Protein AF-A0A959S317-F1 (afdb_monomer)

Mean predicted aligned error: 6.87 Å

Radius of gyration: 16.25 Å; Cα contacts (8 Å, |Δi|>4): 93; chains: 1; bounding box: 35×29×49 Å

Foldseek 3Di:
DDPCPVVCCVVPPDDVVVVVVVVVLVVVLVCFLPVCAWPDAQCQCVDPVRVFADGNLLSVVCVVPVQASPDRGTCVVCVVVVRHDPCSNVVSNVRNVVCVVCVVPVPDPDD

Solvent-accessible surface area (backbone atoms only — not comparable to full-atom values): 6632 Å² total; per-residue (Å²): 140,67,84,63,52,66,58,48,61,74,75,40,96,64,59,69,66,59,55,50,52,50,50,54,49,51,51,50,51,50,49,46,40,68,62,84,52,75,83,67,63,73,61,42,65,76,33,93,90,42,40,46,52,64,48,26,55,45,44,49,48,17,77,71,64,73,78,29,38,77,52,80,78,39,29,52,56,18,63,74,71,65,36,48,50,94,56,48,64,62,53,45,44,54,53,36,49,51,50,70,75,39,67,81,70,72,55,80,84,80,127

Structure (mmCIF, N/CA/C/O backbone):
data_AF-A0A959S317-F1
#
_entry.id   AF-A0A959S317-F1
#
loop_
_atom_site.group_PDB
_atom_site.id
_atom_site.type_symbol
_atom_site.label_atom_id
_atom_site.label_alt_id
_atom_site.label_comp_id
_atom_site.label_asym_id
_atom_site.label_entity_id
_atom_site.label_seq_id
_atom_site.pdbx_PDB_ins_code
_atom_site.Cartn_x
_atom_site.Cartn_y
_atom_site.Cartn_z
_atom_site.occupancy
_atom_site.B_iso_or_equiv
_atom_site.auth_seq_id
_atom_site.auth_comp_id
_atom_site.auth_asym_id
_atom_site.auth_atom_id
_atom_site.pdbx_PDB_model_num
ATOM 1 N N . GLN A 1 1 ? 5.809 -12.850 -8.350 1.00 53.62 1 GLN A N 1
ATOM 2 C CA . GLN A 1 1 ? 5.471 -11.917 -9.451 1.00 53.62 1 GLN A CA 1
ATOM 3 C C . GLN A 1 1 ? 6.793 -11.387 -10.008 1.00 53.62 1 GLN A C 1
ATOM 5 O O . GLN A 1 1 ? 7.602 -10.989 -9.187 1.00 53.62 1 GLN A O 1
ATOM 10 N N . GLY A 1 2 ? 7.096 -11.449 -11.316 1.00 60.94 2 GLY A N 1
ATOM 11 C CA . GLY A 1 2 ? 8.345 -10.824 -11.815 1.00 60.94 2 GLY A CA 1
ATOM 12 C C . GLY A 1 2 ? 8.993 -11.373 -13.091 1.00 60.94 2 GLY A C 1
ATOM 13 O O . GLY A 1 2 ? 9.869 -10.712 -13.634 1.00 60.94 2 GLY A O 1
ATOM 14 N N . ALA A 1 3 ? 8.567 -12.526 -13.615 1.00 65.12 3 ALA A N 1
ATOM 15 C CA . ALA A 1 3 ? 9.239 -13.150 -14.765 1.00 65.12 3 ALA A CA 1
ATOM 16 C C . ALA A 1 3 ? 9.159 -12.337 -16.076 1.00 65.12 3 ALA A C 1
ATOM 18 O O . ALA A 1 3 ? 10.004 -12.500 -16.949 1.00 65.12 3 ALA A O 1
ATOM 19 N N . TYR A 1 4 ? 8.177 -11.440 -16.218 1.00 76.12 4 TYR A N 1
ATOM 20 C CA . TYR A 1 4 ? 8.014 -10.622 -17.426 1.00 76.12 4 TYR A CA 1
ATOM 21 C C . TYR A 1 4 ? 8.970 -9.418 -17.481 1.00 76.12 4 TYR A C 1
ATOM 23 O O . TYR A 1 4 ? 9.248 -8.900 -18.560 1.00 76.12 4 TYR A O 1
ATOM 31 N N . PHE A 1 5 ? 9.480 -8.957 -16.335 1.00 77.31 5 PHE A N 1
ATOM 32 C CA . PHE A 1 5 ? 10.253 -7.717 -16.261 1.00 77.31 5 PHE A CA 1
ATOM 33 C C . PHE A 1 5 ? 11.598 -7.771 -17.010 1.00 77.31 5 PHE A C 1
ATOM 35 O O . PHE A 1 5 ? 11.870 -6.836 -17.764 1.00 77.31 5 PHE A O 1
ATOM 42 N N . PRO A 1 6 ? 12.411 -8.846 -16.910 1.00 78.12 6 PRO A N 1
ATOM 43 C CA . PRO A 1 6 ? 13.655 -8.952 -17.675 1.00 78.12 6 PRO A CA 1
ATOM 44 C C . PRO A 1 6 ? 13.418 -8.923 -19.189 1.00 78.12 6 PRO A C 1
ATOM 46 O O . PRO A 1 6 ? 14.189 -8.317 -19.922 1.00 78.12 6 PRO A O 1
ATOM 49 N N . ILE A 1 7 ? 12.319 -9.530 -19.651 1.00 82.69 7 ILE A N 1
ATOM 50 C CA . ILE A 1 7 ? 11.943 -9.554 -21.070 1.00 82.69 7 ILE A CA 1
ATOM 51 C C . ILE A 1 7 ? 11.645 -8.130 -21.556 1.00 82.69 7 ILE A C 1
ATOM 53 O O . ILE A 1 7 ? 12.172 -7.702 -22.578 1.00 82.69 7 ILE A O 1
ATOM 57 N N . VAL A 1 8 ? 10.851 -7.368 -20.799 1.00 81.88 8 VAL A N 1
ATOM 58 C CA . VAL A 1 8 ? 10.510 -5.980 -21.148 1.00 81.88 8 VAL A CA 1
ATOM 59 C C . VAL A 1 8 ? 11.738 -5.067 -21.104 1.00 81.88 8 VAL A C 1
ATOM 61 O O . VAL A 1 8 ? 11.924 -4.276 -22.022 1.00 81.88 8 VAL A O 1
ATOM 64 N N . ALA A 1 9 ? 12.596 -5.196 -20.089 1.00 79.25 9 ALA A N 1
ATOM 65 C CA . ALA A 1 9 ? 13.789 -4.361 -19.940 1.00 79.25 9 ALA A CA 1
ATOM 66 C C . ALA A 1 9 ? 14.841 -4.590 -21.043 1.00 79.25 9 ALA A C 1
ATOM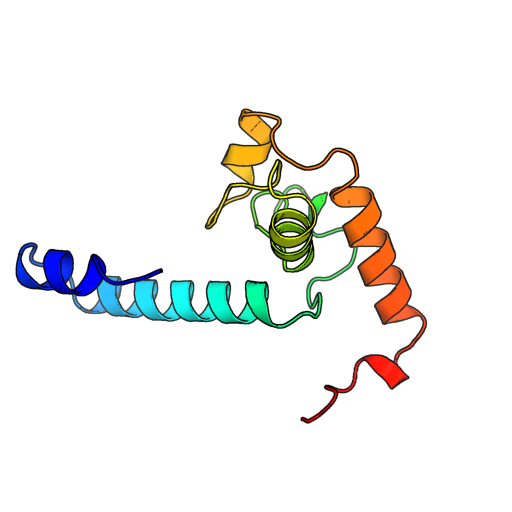 68 O O . ALA A 1 9 ? 15.593 -3.673 -21.365 1.00 79.25 9 ALA A O 1
ATOM 69 N N . LEU A 1 10 ? 14.898 -5.798 -21.618 1.00 81.25 10 LEU A N 1
ATOM 70 C CA . LEU A 1 10 ? 15.788 -6.123 -22.738 1.00 81.25 10 LEU A CA 1
ATOM 71 C C . LEU A 1 10 ? 15.231 -5.664 -24.092 1.00 81.25 10 LEU A C 1
ATOM 73 O O . LEU A 1 10 ? 16.004 -5.302 -24.975 1.00 81.25 10 LEU A O 1
ATOM 77 N N . LEU A 1 11 ? 13.907 -5.701 -24.267 1.00 86.12 11 LEU A N 1
ATOM 78 C CA . LEU A 1 11 ? 13.252 -5.379 -25.540 1.00 86.12 11 LEU A CA 1
ATOM 79 C C . LEU A 1 11 ? 12.905 -3.894 -25.686 1.00 86.12 11 LEU A C 1
ATOM 81 O O . LEU A 1 11 ? 12.849 -3.388 -26.805 1.00 86.12 11 LEU A O 1
ATOM 85 N N . ILE A 1 12 ? 12.653 -3.198 -24.577 1.00 85.62 12 ILE A N 1
ATOM 86 C CA . ILE A 1 12 ? 12.232 -1.798 -24.566 1.00 85.62 12 ILE A CA 1
ATOM 87 C C . ILE A 1 12 ? 13.322 -0.966 -23.885 1.00 85.62 12 ILE A C 1
ATOM 89 O O . ILE A 1 12 ? 13.573 -1.169 -22.694 1.00 85.62 12 ILE A O 1
ATOM 93 N N . PRO A 1 13 ? 13.947 -0.002 -24.591 1.00 84.62 13 PRO A N 1
ATOM 94 C CA . PRO A 1 13 ? 14.897 0.917 -23.982 1.00 84.62 13 PRO A CA 1
ATOM 95 C C . PRO A 1 13 ? 14.218 1.694 -22.851 1.00 84.62 13 PRO A C 1
ATOM 97 O O . PRO A 1 13 ? 13.373 2.557 -23.085 1.00 84.62 13 PRO A O 1
ATOM 100 N N . ALA A 1 14 ? 14.578 1.371 -21.612 1.00 84.62 14 ALA A N 1
ATOM 101 C CA . ALA A 1 14 ? 14.070 2.037 -20.426 1.00 84.62 14 ALA A CA 1
ATOM 102 C C . ALA A 1 14 ? 15.163 2.917 -19.818 1.00 84.62 14 ALA A C 1
ATOM 104 O O . ALA A 1 14 ? 16.327 2.526 -19.725 1.00 84.62 14 ALA A O 1
ATOM 105 N N . HIS A 1 15 ? 14.787 4.114 -19.373 1.00 90.56 15 HIS A N 1
ATOM 106 C CA . HIS A 1 15 ? 15.720 5.002 -18.692 1.00 90.56 15 HIS A CA 1
ATOM 107 C C . HIS A 1 15 ? 16.206 4.340 -17.382 1.00 90.56 15 HIS A C 1
ATOM 109 O O . HIS A 1 15 ? 15.358 3.960 -16.569 1.00 90.56 15 HIS A O 1
ATOM 115 N N . PRO A 1 16 ? 17.525 4.235 -17.110 1.00 88.56 16 PRO A N 1
ATOM 116 C CA . PRO A 1 16 ? 18.040 3.493 -15.951 1.00 88.56 16 PRO A CA 1
ATOM 117 C C . PRO A 1 16 ? 17.462 3.952 -14.607 1.00 88.56 16 PRO A C 1
ATOM 119 O O . PRO A 1 16 ? 17.142 3.135 -13.749 1.00 88.56 16 PRO A O 1
ATOM 122 N N . ILE A 1 17 ? 17.258 5.263 -14.444 1.00 93.31 17 ILE A N 1
ATOM 123 C CA . ILE A 1 17 ? 16.632 5.822 -13.235 1.00 93.31 17 ILE A CA 1
ATOM 124 C C . ILE A 1 17 ? 15.190 5.321 -13.073 1.00 93.31 17 ILE A C 1
ATOM 126 O O . ILE A 1 17 ? 14.801 4.963 -11.970 1.00 93.31 17 ILE A O 1
ATOM 130 N N . ALA A 1 18 ? 14.411 5.231 -14.156 1.00 89.94 18 ALA A N 1
ATOM 131 C CA . ALA A 1 18 ? 13.030 4.754 -14.085 1.00 89.94 18 ALA A CA 1
ATOM 132 C C . ALA A 1 18 ? 12.968 3.279 -13.658 1.00 89.94 18 ALA A C 1
ATOM 134 O O . ALA A 1 18 ? 12.157 2.913 -12.807 1.00 89.94 18 ALA A O 1
ATOM 135 N N . VAL A 1 19 ? 13.874 2.455 -14.196 1.00 88.50 19 VAL A N 1
ATOM 136 C CA . VAL A 1 19 ? 14.051 1.049 -13.803 1.00 88.50 19 VAL A CA 1
ATOM 137 C C . VAL A 1 19 ? 14.382 0.954 -12.314 1.00 88.50 19 VAL A C 1
ATOM 139 O O . VAL A 1 19 ? 13.715 0.221 -11.587 1.00 88.50 19 VAL A O 1
ATOM 142 N N . LEU A 1 20 ? 15.364 1.726 -11.841 1.00 91.06 20 LEU A N 1
ATOM 143 C CA . LEU A 1 20 ? 15.775 1.722 -10.438 1.00 91.06 20 LEU A CA 1
ATOM 144 C C . LEU A 1 20 ? 14.638 2.156 -9.504 1.00 91.06 20 LEU A C 1
ATOM 146 O O . LEU A 1 20 ? 14.359 1.472 -8.521 1.00 91.06 20 LEU A O 1
ATOM 150 N N . THR A 1 21 ? 13.953 3.258 -9.821 1.00 91.75 21 THR A N 1
ATOM 151 C CA . THR A 1 21 ? 12.810 3.745 -9.037 1.00 91.75 21 THR A CA 1
ATOM 152 C C . THR A 1 21 ? 11.707 2.694 -8.962 1.00 91.75 21 THR A C 1
ATOM 154 O O . THR A 1 21 ? 11.189 2.435 -7.877 1.00 91.75 21 THR A O 1
ATOM 157 N N . TRP A 1 22 ? 11.376 2.049 -10.083 1.00 89.50 22 TRP A N 1
ATOM 158 C CA . TRP A 1 22 ? 10.363 0.997 -10.106 1.00 89.50 22 TRP A CA 1
ATOM 159 C C . TRP A 1 22 ? 10.775 -0.225 -9.276 1.00 89.50 22 TRP A C 1
ATOM 161 O O . TRP A 1 22 ? 9.961 -0.724 -8.502 1.00 89.50 22 TRP A O 1
ATOM 171 N N . VAL A 1 23 ? 12.033 -0.674 -9.370 1.00 89.81 23 VAL A N 1
ATOM 172 C CA . VAL A 1 23 ? 12.544 -1.800 -8.569 1.00 89.81 23 VAL A CA 1
ATOM 173 C C . VAL A 1 23 ? 12.467 -1.490 -7.074 1.00 89.81 23 VAL A C 1
ATOM 175 O O . VAL A 1 23 ? 11.946 -2.305 -6.315 1.00 89.81 23 VAL A O 1
ATOM 178 N N . LEU A 1 24 ? 12.932 -0.313 -6.644 1.00 93.38 24 LEU A N 1
ATOM 179 C CA . LEU A 1 24 ? 12.884 0.095 -5.234 1.00 93.38 24 LEU A CA 1
ATOM 180 C C . LEU A 1 24 ? 11.445 0.207 -4.721 1.00 93.38 24 LEU A C 1
ATOM 182 O O . LEU A 1 24 ? 11.137 -0.230 -3.609 1.00 93.38 24 LEU A O 1
ATOM 186 N N . TYR A 1 25 ? 10.551 0.750 -5.545 1.00 91.06 25 TYR A N 1
ATOM 187 C CA . TYR A 1 25 ? 9.135 0.852 -5.219 1.00 91.06 25 TYR A CA 1
ATOM 188 C C . TYR A 1 25 ? 8.484 -0.530 -5.075 1.00 91.06 25 TYR A C 1
ATOM 190 O O . TYR A 1 25 ? 7.850 -0.809 -4.058 1.00 91.06 25 TYR A O 1
ATOM 198 N N . GLN A 1 26 ? 8.711 -1.432 -6.033 1.00 88.88 26 GLN A N 1
ATOM 199 C CA . GLN A 1 26 ? 8.188 -2.799 -5.994 1.00 88.88 26 GLN A CA 1
ATOM 200 C C . GLN A 1 26 ? 8.741 -3.616 -4.836 1.00 88.88 26 GLN A C 1
ATOM 202 O O . GLN A 1 26 ? 7.999 -4.369 -4.205 1.00 88.88 26 GLN A O 1
ATOM 207 N N . PHE A 1 27 ? 10.031 -3.465 -4.547 1.00 90.75 27 PHE A N 1
ATOM 208 C CA . PHE A 1 27 ? 10.652 -4.078 -3.384 1.00 90.75 27 PHE A CA 1
ATOM 209 C C . PHE A 1 27 ? 9.958 -3.613 -2.101 1.00 90.75 27 PHE A C 1
ATOM 211 O O . PHE A 1 27 ? 9.531 -4.443 -1.302 1.00 90.75 27 PHE A O 1
ATOM 218 N N . THR A 1 28 ? 9.750 -2.301 -1.954 1.00 90.31 28 THR A N 1
ATOM 219 C CA . THR A 1 28 ? 9.047 -1.726 -0.800 1.00 90.31 28 THR A CA 1
ATOM 220 C C . THR A 1 28 ? 7.625 -2.273 -0.678 1.00 90.31 28 THR A C 1
ATOM 222 O O . THR A 1 28 ? 7.243 -2.720 0.399 1.00 90.31 28 THR A O 1
ATOM 225 N N . LEU A 1 29 ? 6.850 -2.316 -1.769 1.00 88.88 29 LEU A N 1
ATOM 226 C CA . LEU A 1 29 ? 5.492 -2.875 -1.747 1.00 88.88 29 LEU A CA 1
ATOM 227 C C . LEU A 1 29 ? 5.470 -4.360 -1.360 1.00 88.88 29 LEU A C 1
ATOM 229 O O . LEU A 1 29 ? 4.617 -4.764 -0.574 1.00 88.88 29 LEU A O 1
ATOM 233 N N . ASN A 1 30 ? 6.407 -5.166 -1.873 1.00 88.88 30 ASN A N 1
ATOM 234 C CA . ASN A 1 30 ? 6.499 -6.585 -1.516 1.00 88.88 30 ASN A CA 1
ATOM 235 C C . ASN A 1 30 ? 6.839 -6.766 -0.036 1.00 88.88 30 ASN A C 1
ATOM 237 O O . ASN A 1 30 ? 6.199 -7.570 0.637 1.00 88.88 30 ASN A O 1
ATOM 241 N N . VAL A 1 31 ? 7.807 -6.001 0.479 1.00 89.62 31 VAL A N 1
ATOM 242 C CA . VAL A 1 31 ? 8.160 -6.037 1.901 1.00 89.62 31 VAL A CA 1
ATOM 243 C C . VAL A 1 31 ? 6.955 -5.640 2.748 1.00 89.62 31 VAL A C 1
ATOM 245 O O . VAL A 1 31 ? 6.580 -6.398 3.630 1.00 89.62 31 VAL A O 1
ATOM 248 N N . LEU A 1 32 ? 6.302 -4.510 2.461 1.00 88.62 32 LEU A N 1
ATOM 249 C CA . LEU A 1 32 ? 5.162 -4.031 3.251 1.00 88.62 32 LEU A CA 1
ATOM 250 C C . LEU A 1 32 ? 3.945 -4.963 3.188 1.00 88.62 32 LEU A C 1
ATOM 252 O O . LEU A 1 32 ? 3.276 -5.152 4.201 1.00 88.62 32 LEU A O 1
ATOM 256 N N . GLY A 1 33 ? 3.665 -5.556 2.026 1.00 85.06 33 GLY A N 1
ATOM 257 C CA . GLY A 1 33 ? 2.574 -6.515 1.865 1.00 85.06 33 GLY A CA 1
ATOM 258 C C . GLY A 1 33 ? 2.815 -7.814 2.635 1.00 85.06 33 GLY A C 1
ATOM 259 O O . GLY A 1 33 ? 1.901 -8.319 3.278 1.00 85.06 33 GLY A O 1
ATOM 260 N N . HIS A 1 34 ? 4.048 -8.329 2.626 1.00 86.00 34 HIS A N 1
ATOM 261 C CA . HIS A 1 34 ? 4.381 -9.637 3.202 1.00 86.00 34 HIS A CA 1
ATOM 262 C C . HIS A 1 34 ? 5.025 -9.585 4.591 1.00 86.00 34 HIS A C 1
ATOM 264 O O . HIS A 1 34 ? 5.299 -10.635 5.168 1.00 86.00 34 HIS A O 1
ATOM 270 N N . LEU A 1 35 ? 5.227 -8.394 5.162 1.00 86.81 35 LEU A N 1
ATOM 271 C CA . LEU A 1 35 ? 5.788 -8.233 6.506 1.00 86.81 35 LEU A CA 1
ATOM 272 C C . LEU A 1 35 ? 4.938 -8.939 7.574 1.00 86.81 35 LEU A C 1
ATOM 274 O O . LEU A 1 35 ? 5.446 -9.273 8.638 1.00 86.81 35 LEU A O 1
ATOM 278 N N . GLY A 1 36 ? 3.637 -9.124 7.324 1.00 82.19 36 GLY A N 1
ATOM 279 C CA . GLY A 1 36 ? 2.691 -9.680 8.297 1.00 82.19 36 GLY A CA 1
ATOM 280 C C . GLY A 1 36 ? 2.309 -8.703 9.418 1.00 82.19 36 GLY A C 1
ATOM 281 O O . GLY A 1 36 ? 1.429 -9.007 10.221 1.00 82.19 36 GLY A O 1
ATOM 282 N N . TYR A 1 37 ? 2.909 -7.509 9.439 1.00 83.75 37 TYR A N 1
A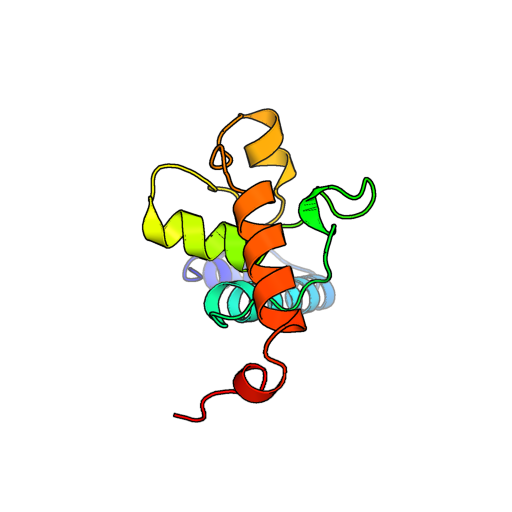TOM 283 C CA . TYR A 1 37 ? 2.641 -6.441 10.397 1.00 83.75 37 TYR A CA 1
ATOM 284 C C . TYR A 1 37 ? 2.147 -5.181 9.696 1.00 83.75 37 TYR A C 1
ATOM 286 O O . TYR A 1 37 ? 2.665 -4.785 8.654 1.00 83.75 37 TYR A O 1
ATOM 294 N N . GLU A 1 38 ? 1.172 -4.515 10.313 1.00 89.62 38 GLU A N 1
ATOM 295 C CA . GLU A 1 38 ? 0.697 -3.214 9.858 1.00 89.62 38 GLU A CA 1
ATOM 296 C C . GLU A 1 38 ? 1.509 -2.096 10.519 1.00 89.62 38 GLU A C 1
ATOM 298 O O . GLU A 1 38 ? 1.432 -1.874 11.734 1.00 89.62 38 GLU A O 1
ATOM 303 N N . ILE A 1 39 ? 2.298 -1.383 9.716 1.00 89.44 39 ILE A N 1
ATOM 304 C CA . ILE A 1 39 ? 3.169 -0.297 10.189 1.00 89.44 39 ILE A CA 1
ATOM 305 C C . ILE A 1 39 ? 2.510 1.079 10.073 1.00 89.44 39 ILE A C 1
ATOM 307 O O . ILE A 1 39 ? 2.957 2.035 10.705 1.00 89.44 39 ILE A O 1
ATOM 311 N N . LEU A 1 40 ? 1.428 1.191 9.304 1.00 91.81 40 LEU A N 1
ATOM 312 C CA . LEU A 1 40 ? 0.793 2.473 9.020 1.00 91.81 40 LEU A CA 1
ATOM 313 C C . LEU A 1 40 ? 0.008 2.995 10.239 1.00 91.81 40 LEU A C 1
ATOM 315 O O . LEU A 1 40 ? -0.388 2.217 11.118 1.00 91.81 40 LEU A O 1
ATOM 319 N N . PRO A 1 41 ? -0.149 4.322 10.387 1.00 91.44 41 PRO A N 1
ATOM 320 C CA . PRO A 1 41 ? -0.859 4.909 11.519 1.00 91.44 41 PRO A CA 1
ATOM 321 C C . PRO A 1 41 ? -2.379 4.725 11.409 1.00 91.44 41 PRO A C 1
ATOM 323 O O . PRO A 1 41 ? -2.920 4.469 10.336 1.00 91.44 41 PRO A O 1
ATOM 326 N N . LYS A 1 42 ? -3.069 4.910 12.538 1.00 92.06 42 LYS A N 1
ATOM 327 C CA . LYS A 1 42 ? -4.535 4.934 12.607 1.00 92.06 42 LYS A CA 1
ATOM 328 C C . LYS A 1 42 ? -5.103 6.010 11.661 1.00 92.06 42 LYS A C 1
ATOM 330 O O . LYS A 1 42 ? -4.505 7.080 11.537 1.00 92.06 42 LYS A O 1
ATOM 335 N N . GLY A 1 43 ? -6.225 5.743 10.991 1.00 90.38 43 GLY A N 1
ATOM 336 C CA . GLY A 1 43 ? -6.865 6.670 10.049 1.00 90.38 43 GLY A CA 1
ATOM 337 C C . GLY A 1 43 ? -6.189 6.775 8.675 1.00 90.38 43 GLY A C 1
ATOM 338 O O . GLY A 1 43 ? -6.586 7.600 7.851 1.00 90.38 43 GLY A O 1
ATOM 339 N N . PHE A 1 44 ? -5.170 5.958 8.390 1.00 93.44 44 PHE A N 1
ATOM 340 C CA . PHE A 1 44 ? -4.472 5.99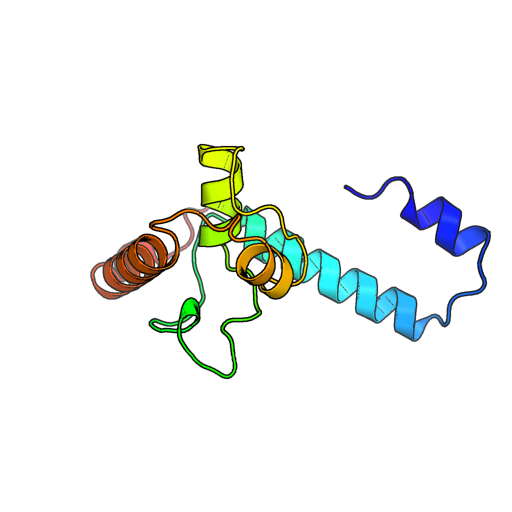8 7.102 1.00 93.44 44 PHE A CA 1
ATOM 341 C C . PHE A 1 44 ? -5.380 5.617 5.923 1.00 93.44 44 PHE A C 1
ATOM 343 O O . PHE A 1 44 ? -5.266 6.195 4.842 1.00 93.44 44 PHE A O 1
ATOM 350 N N . THR A 1 45 ? -6.311 4.684 6.126 1.00 93.12 45 THR A N 1
ATOM 351 C CA . THR A 1 45 ? -7.238 4.219 5.082 1.00 93.12 45 THR A CA 1
ATOM 352 C C . THR A 1 45 ? -8.377 5.201 4.804 1.00 93.12 45 THR A C 1
ATOM 354 O O . THR A 1 45 ? -8.905 5.203 3.694 1.00 93.12 45 THR A O 1
ATOM 357 N N . THR A 1 46 ? -8.727 6.063 5.765 1.00 89.62 46 THR A N 1
ATOM 358 C CA . THR A 1 46 ? -9.845 7.022 5.671 1.00 89.62 46 THR A CA 1
ATOM 359 C C . THR A 1 46 ? -9.397 8.455 5.362 1.00 89.62 46 THR A C 1
ATOM 361 O O . THR A 1 46 ? -10.198 9.290 4.936 1.00 89.62 46 THR A O 1
ATOM 364 N N . SER A 1 47 ? -8.111 8.767 5.538 1.00 92.88 47 SER A N 1
ATOM 365 C CA . SER A 1 47 ? -7.553 10.085 5.230 1.00 92.88 47 SER A CA 1
ATOM 366 C C . SER A 1 47 ? -7.580 10.390 3.728 1.00 92.88 47 SER A C 1
ATOM 368 O O . SER A 1 47 ? -7.101 9.616 2.900 1.00 92.88 47 SER A O 1
ATOM 370 N N . LYS A 1 48 ? -8.053 11.591 3.368 1.00 89.06 48 LYS A N 1
ATOM 371 C CA . LYS A 1 48 ? -8.139 12.074 1.975 1.00 89.06 48 LYS A CA 1
ATOM 372 C C . LYS A 1 48 ? -6.799 12.088 1.236 1.00 89.06 48 LYS A C 1
ATOM 374 O O . LYS A 1 48 ? -6.791 12.058 0.010 1.00 89.06 48 LYS A O 1
ATOM 379 N N . LEU A 1 49 ? -5.682 12.152 1.960 1.00 90.69 49 LEU A N 1
ATOM 380 C CA . LEU A 1 49 ? -4.351 12.169 1.355 1.00 90.69 49 LEU A CA 1
ATOM 381 C C . LEU A 1 49 ? -3.793 10.764 1.115 1.00 90.69 49 LEU A C 1
ATOM 383 O O . LEU A 1 49 ? -2.921 10.618 0.268 1.00 90.69 49 LEU A O 1
ATOM 387 N N . THR A 1 50 ? -4.268 9.747 1.838 1.00 92.31 50 THR A N 1
ATOM 388 C CA . THR A 1 50 ? -3.638 8.415 1.867 1.00 92.31 50 THR A CA 1
ATOM 389 C C . THR A 1 50 ? -4.579 7.261 1.525 1.00 92.31 50 THR A C 1
ATOM 391 O O . THR A 1 50 ? -4.105 6.151 1.311 1.00 92.31 50 THR A O 1
ATOM 394 N N . PHE A 1 51 ? -5.887 7.508 1.381 1.00 90.38 51 PHE A N 1
ATOM 395 C CA . PHE A 1 51 ? -6.907 6.488 1.081 1.00 90.38 51 PHE A CA 1
ATOM 396 C C . PHE A 1 51 ? -6.660 5.680 -0.207 1.00 90.38 51 PHE A C 1
ATOM 398 O O . PHE A 1 51 ? -7.265 4.626 -0.408 1.00 90.38 51 PHE A O 1
ATOM 405 N N . TRP A 1 52 ? -5.814 6.194 -1.102 1.00 92.44 52 TRP A N 1
ATOM 406 C CA . TRP A 1 52 ? -5.458 5.574 -2.375 1.00 92.44 52 TRP A CA 1
ATOM 407 C C . TRP A 1 52 ? -4.336 4.535 -2.255 1.00 92.44 52 TRP A C 1
ATOM 409 O O . TRP A 1 52 ? -4.076 3.813 -3.218 1.00 92.44 52 TRP A O 1
ATOM 419 N N . HIS A 1 53 ? -3.673 4.437 -1.104 1.00 93.44 53 HIS A N 1
ATOM 420 C CA . HIS A 1 53 ? -2.634 3.445 -0.856 1.00 93.44 53 HIS A CA 1
ATOM 421 C C . HIS A 1 53 ? -3.214 2.113 -0.380 1.00 93.44 53 HIS A C 1
ATOM 423 O O . HIS A 1 53 ? -4.156 2.071 0.409 1.00 93.44 53 HIS A O 1
ATOM 429 N N . ASN A 1 54 ? -2.579 1.022 -0.804 1.00 92.94 54 ASN A N 1
ATOM 430 C CA . ASN A 1 54 ? -2.800 -0.292 -0.213 1.00 92.94 54 ASN A CA 1
ATOM 431 C C . ASN A 1 54 ? -2.008 -0.435 1.091 1.00 92.94 54 ASN A C 1
ATOM 433 O O . ASN A 1 54 ? -0.899 0.084 1.216 1.00 92.94 54 ASN A O 1
ATOM 437 N N . THR A 1 55 ? -2.576 -1.159 2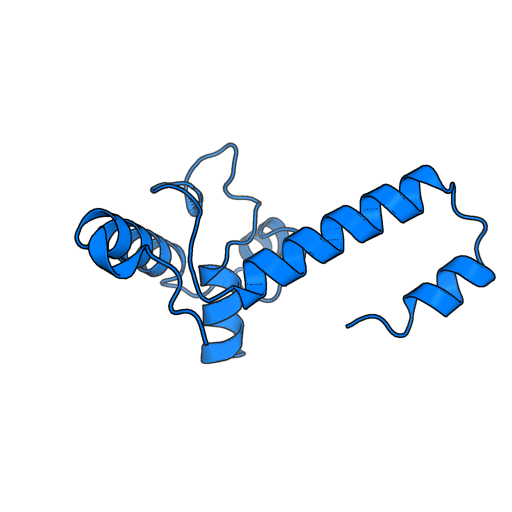.051 1.00 93.62 55 THR A N 1
ATOM 438 C CA . THR A 1 55 ? -1.958 -1.417 3.360 1.00 93.62 55 THR A CA 1
ATOM 439 C C . THR A 1 55 ? -1.580 -2.891 3.510 1.00 93.62 55 THR A C 1
ATOM 441 O O . THR A 1 55 ? -2.060 -3.740 2.752 1.00 93.62 55 THR A O 1
ATOM 444 N N . GLY A 1 56 ? -0.748 -3.232 4.499 1.00 92.75 56 GLY A N 1
ATOM 445 C CA . GLY A 1 56 ? -0.439 -4.639 4.790 1.00 92.75 56 GLY A CA 1
ATOM 446 C C . GLY A 1 56 ? -1.711 -5.428 5.120 1.00 92.75 56 GLY A C 1
ATOM 447 O O . GLY A 1 56 ? -1.908 -6.550 4.659 1.00 92.75 56 GLY A O 1
ATOM 448 N N . THR A 1 57 ? -2.650 -4.787 5.819 1.00 93.81 57 THR A N 1
ATOM 449 C CA . THR A 1 57 ? -3.981 -5.337 6.110 1.00 93.81 57 THR A CA 1
ATOM 450 C C . THR A 1 57 ? -4.781 -5.628 4.838 1.00 93.81 57 THR A C 1
ATOM 452 O O . THR A 1 57 ? -5.390 -6.692 4.742 1.00 93.81 57 THR A O 1
ATOM 455 N N . HIS A 1 58 ? -4.745 -4.735 3.839 1.00 95.25 58 HIS A N 1
ATOM 456 C CA . HIS A 1 58 ? -5.423 -4.945 2.552 1.00 95.25 58 HIS A CA 1
ATOM 457 C C . HIS A 1 58 ? -4.947 -6.240 1.886 1.00 95.25 58 HIS A C 1
ATOM 459 O O . HIS A 1 58 ? -5.757 -7.097 1.521 1.00 95.25 58 HIS A O 1
ATOM 465 N N . HIS A 1 59 ? -3.626 -6.402 1.803 1.00 94.75 59 HIS A N 1
ATOM 466 C CA . HIS A 1 59 ? -2.980 -7.561 1.202 1.00 94.75 59 HIS A CA 1
ATOM 467 C C . HIS A 1 59 ? -3.212 -8.851 2.007 1.00 94.75 59 HIS A C 1
ATOM 469 O O . HIS A 1 59 ? -3.557 -9.888 1.443 1.00 94.75 59 HIS A O 1
ATOM 475 N N . ASN A 1 60 ? -3.123 -8.787 3.336 1.00 93.88 60 ASN A N 1
ATOM 476 C CA . ASN A 1 60 ? -3.413 -9.932 4.199 1.00 93.88 60 ASN A CA 1
ATOM 477 C C . ASN A 1 60 ? -4.866 -10.407 4.054 1.00 93.88 60 ASN A C 1
ATOM 479 O O . ASN A 1 60 ? -5.129 -11.607 4.008 1.00 93.88 60 ASN A O 1
ATOM 483 N N . MET A 1 61 ? -5.821 -9.480 3.945 1.00 94.88 61 MET A N 1
ATOM 484 C CA . MET A 1 61 ? -7.225 -9.822 3.705 1.00 94.88 61 MET A CA 1
ATOM 485 C C . MET A 1 61 ? -7.442 -10.420 2.311 1.00 94.88 61 MET A C 1
ATOM 487 O O . MET A 1 61 ? -8.218 -11.367 2.192 1.00 94.88 61 MET A O 1
ATOM 491 N N . HIS A 1 62 ? -6.724 -9.943 1.288 1.00 95.19 62 HIS A N 1
ATOM 492 C CA . HIS A 1 62 ? -6.719 -10.583 -0.030 1.00 95.19 62 HIS A CA 1
ATOM 493 C C . HIS A 1 62 ? -6.282 -12.051 0.070 1.00 95.19 62 HIS A C 1
ATOM 495 O O . HIS A 1 62 ? -6.996 -12.934 -0.390 1.00 95.19 62 HIS A O 1
ATOM 501 N N . HIS A 1 63 ? -5.173 -12.334 0.757 1.00 93.88 63 HIS A N 1
ATOM 502 C CA . HIS A 1 63 ? -4.706 -13.709 0.973 1.00 93.88 63 HIS A CA 1
ATOM 503 C C . HIS A 1 63 ? -5.613 -14.549 1.877 1.00 93.88 63 HIS A C 1
ATOM 505 O O . HIS A 1 63 ? -5.554 -15.774 1.835 1.00 93.88 63 HIS A O 1
ATOM 511 N N . LYS A 1 64 ? -6.441 -13.921 2.714 1.00 94.38 64 LYS A N 1
ATOM 512 C CA . LYS A 1 64 ? -7.385 -14.634 3.577 1.00 94.38 64 LYS A CA 1
ATOM 513 C C . LYS A 1 64 ? -8.665 -15.028 2.839 1.00 94.38 64 LYS A C 1
ATOM 515 O O . LYS A 1 64 ? -9.161 -16.131 3.048 1.00 94.38 64 LYS A O 1
ATOM 520 N N . TYR A 1 65 ? -9.220 -14.125 2.028 1.00 95.12 65 TYR A N 1
ATOM 521 C CA . TYR A 1 65 ? -10.551 -14.292 1.428 1.00 95.12 65 TYR A CA 1
ATOM 522 C C . TYR A 1 65 ? -10.534 -14.530 -0.088 1.00 95.12 65 TYR A C 1
ATOM 524 O O . TYR A 1 65 ? -11.528 -15.023 -0.620 1.00 95.12 65 TYR A O 1
ATOM 532 N N . PHE A 1 66 ? -9.454 -14.161 -0.788 1.00 93.06 66 PHE A N 1
ATOM 533 C CA . PHE A 1 66 ? -9.209 -14.295 -2.240 1.00 93.06 66 PHE A CA 1
ATOM 534 C C . PHE A 1 66 ? -10.256 -13.681 -3.194 1.00 93.06 66 PHE A C 1
ATOM 536 O O . PHE A 1 66 ? -10.058 -13.656 -4.407 1.00 93.06 66 PHE A O 1
ATOM 543 N N . SER A 1 67 ? -11.356 -13.153 -2.663 1.00 94.75 67 SER A N 1
ATOM 544 C CA . SER A 1 67 ? -12.522 -12.627 -3.385 1.00 94.75 67 SER A CA 1
ATOM 545 C C . SER A 1 67 ? -12.682 -11.108 -3.234 1.00 94.75 67 SER A C 1
ATOM 547 O O . SER A 1 67 ? -13.735 -10.550 -3.524 1.00 94.75 67 SER A O 1
ATOM 549 N N . CYS A 1 68 ? -11.635 -10.433 -2.763 1.00 96.31 68 CYS A N 1
ATOM 550 C CA . CYS A 1 68 ? -11.608 -8.994 -2.533 1.00 96.31 68 CYS A CA 1
ATOM 551 C C . CYS A 1 68 ? -10.170 -8.461 -2.587 1.00 96.31 68 CYS A C 1
ATOM 553 O O . CYS A 1 68 ? -9.216 -9.249 -2.568 1.00 96.31 68 CYS A O 1
ATOM 555 N N . ASN A 1 69 ? -10.028 -7.134 -2.535 1.00 96.81 69 ASN A N 1
ATOM 556 C CA . ASN A 1 69 ? -8.758 -6.427 -2.353 1.00 96.81 69 ASN A CA 1
ATOM 557 C C . ASN A 1 69 ? -7.731 -6.771 -3.452 1.00 96.81 69 ASN A C 1
ATOM 559 O O . ASN A 1 69 ? -6.655 -7.297 -3.168 1.00 96.81 69 ASN A O 1
ATOM 563 N N . TYR A 1 70 ? -8.076 -6.544 -4.719 1.00 94.69 70 TYR A N 1
ATOM 564 C CA . TYR A 1 70 ? -7.309 -7.053 -5.863 1.00 94.69 70 TYR A CA 1
ATOM 565 C C . TYR A 1 70 ? -6.169 -6.144 -6.314 1.00 94.69 70 TYR A C 1
ATOM 567 O O . TYR A 1 70 ? -5.238 -6.594 -6.987 1.00 94.69 70 TYR A O 1
ATOM 575 N N . SER A 1 71 ? -6.243 -4.853 -6.007 1.00 94.00 71 SER A N 1
ATOM 576 C CA . SER A 1 71 ? -5.249 -3.893 -6.461 1.00 94.00 71 SER A CA 1
ATOM 577 C C . SER A 1 71 ? -3.894 -4.158 -5.810 1.00 94.00 71 SER A C 1
ATOM 579 O O . SER A 1 71 ? -3.774 -4.396 -4.608 1.00 94.00 71 SER A O 1
ATOM 581 N N . LEU A 1 72 ? -2.845 -4.072 -6.627 1.00 88.38 72 LEU A N 1
ATOM 582 C CA . LEU A 1 72 ? -1.468 -4.204 -6.160 1.00 88.38 72 LEU A CA 1
ATOM 583 C C . LEU A 1 72 ? -0.887 -2.841 -5.762 1.00 88.38 72 LEU A C 1
ATOM 585 O O . LEU A 1 72 ? -0.399 -2.670 -4.650 1.00 88.38 72 LEU A O 1
ATOM 589 N N . TYR A 1 73 ? -0.991 -1.856 -6.655 1.00 88.94 73 TYR A N 1
ATOM 590 C CA . TYR A 1 73 ? -0.320 -0.560 -6.512 1.00 88.94 73 TYR A CA 1
ATOM 591 C C . TYR A 1 73 ? -1.161 0.495 -5.789 1.00 88.94 73 TYR A C 1
ATOM 593 O O . TYR A 1 73 ? -0.676 1.169 -4.882 1.00 88.94 73 TYR A O 1
ATOM 601 N N . PHE A 1 74 ? -2.421 0.643 -6.201 1.00 92.75 74 PHE A N 1
ATOM 602 C CA . PHE A 1 74 ? -3.288 1.728 -5.758 1.00 92.75 74 PHE A CA 1
ATOM 603 C C . PHE A 1 74 ? -4.692 1.210 -5.461 1.00 92.75 74 PHE A C 1
ATOM 605 O O . PHE A 1 74 ? -5.358 0.678 -6.352 1.00 92.75 74 PHE A O 1
ATOM 612 N N . ASN A 1 75 ? -5.167 1.471 -4.245 1.00 94.56 75 ASN A N 1
ATOM 613 C CA . ASN A 1 75 ? -6.496 1.096 -3.770 1.00 94.56 75 ASN A CA 1
ATOM 614 C C . ASN A 1 75 ? -7.628 1.828 -4.510 1.00 94.56 75 ASN A C 1
ATOM 616 O O . ASN A 1 75 ? -8.786 1.425 -4.439 1.00 94.56 75 ASN A O 1
ATOM 620 N N . VAL A 1 76 ? -7.299 2.884 -5.265 1.00 94.75 76 VAL A N 1
ATOM 621 C CA . VAL A 1 76 ? -8.239 3.619 -6.132 1.00 94.75 76 VAL A CA 1
ATOM 622 C C . VAL A 1 76 ? -9.058 2.667 -6.999 1.00 94.75 76 VAL A C 1
ATOM 624 O O . VAL A 1 76 ? -10.265 2.850 -7.129 1.00 94.75 76 VAL A O 1
ATOM 627 N N . TRP A 1 77 ? -8.418 1.634 -7.550 1.00 94.31 77 TRP A N 1
ATOM 628 C CA . TRP A 1 77 ? -9.085 0.662 -8.409 1.00 94.31 77 TRP A CA 1
ATOM 629 C C . TRP A 1 77 ? -10.115 -0.170 -7.647 1.00 94.31 77 TRP A C 1
ATOM 631 O O . TRP A 1 77 ? -11.250 -0.279 -8.103 1.00 94.31 77 TRP A O 1
ATOM 641 N N . ASP A 1 78 ? -9.766 -0.689 -6.466 1.00 96.00 78 ASP A N 1
ATOM 642 C CA . ASP A 1 78 ? -10.713 -1.461 -5.657 1.00 96.00 78 ASP A CA 1
ATOM 643 C C . ASP A 1 78 ? -11.874 -0.607 -5.144 1.00 96.00 78 ASP A C 1
ATOM 645 O O . ASP A 1 78 ? -13.002 -1.083 -5.051 1.00 96.00 78 ASP A O 1
ATOM 649 N N . ARG A 1 79 ? -11.625 0.671 -4.841 1.00 94.06 79 ARG A N 1
ATOM 650 C CA . ARG A 1 79 ? -12.681 1.605 -4.428 1.00 94.06 79 ARG A CA 1
ATOM 651 C C . ARG A 1 79 ? -13.625 1.938 -5.576 1.00 94.06 79 ARG A C 1
ATOM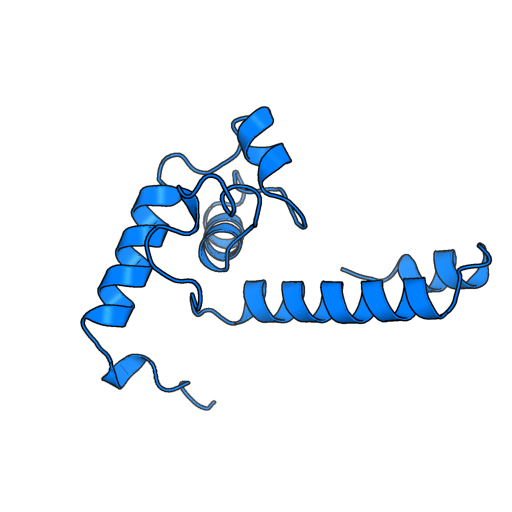 653 O O . ARG A 1 79 ? -14.834 1.930 -5.374 1.00 94.06 79 ARG A O 1
ATOM 660 N N . LEU A 1 80 ? -13.086 2.199 -6.767 1.00 95.62 80 LEU A N 1
ATOM 661 C CA . LEU A 1 80 ? -13.886 2.501 -7.955 1.00 95.62 80 LEU A CA 1
ATOM 662 C C . LEU A 1 80 ? -14.743 1.301 -8.379 1.00 95.62 80 LEU A C 1
ATOM 664 O O . LEU A 1 80 ? -15.887 1.479 -8.786 1.00 95.62 80 LEU A O 1
ATOM 668 N N . MET A 1 81 ? -14.194 0.090 -8.273 1.00 96.44 81 MET A N 1
ATOM 669 C CA . MET A 1 81 ? -14.878 -1.147 -8.662 1.00 96.44 81 MET A CA 1
ATOM 670 C C . MET A 1 81 ? -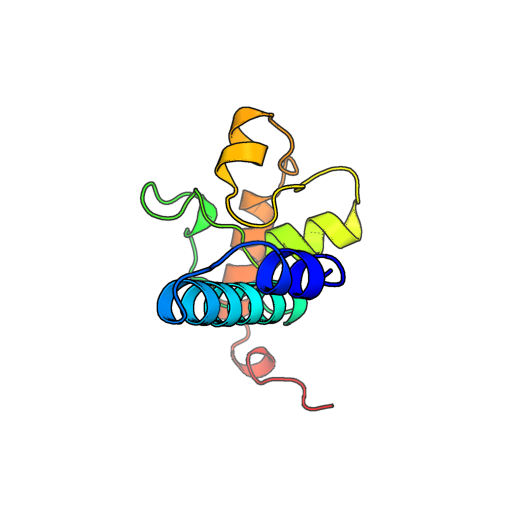15.684 -1.787 -7.524 1.00 96.44 81 MET A C 1
ATOM 672 O O . MET A 1 81 ? -16.386 -2.767 -7.757 1.00 96.44 81 MET A O 1
ATOM 676 N N . GLY A 1 82 ? -15.598 -1.257 -6.301 1.00 95.75 82 GLY A N 1
ATOM 677 C CA . GLY A 1 82 ? -16.290 -1.808 -5.135 1.00 95.75 82 GLY A CA 1
ATOM 678 C C . GLY A 1 82 ? -15.779 -3.186 -4.699 1.00 95.75 82 GLY A C 1
ATOM 679 O O . GLY A 1 82 ? -16.536 -3.961 -4.124 1.00 95.75 82 GLY A O 1
ATOM 680 N N . THR A 1 83 ? -14.515 -3.509 -4.974 1.00 97.06 83 THR A N 1
ATOM 681 C CA . THR A 1 83 ? -13.913 -4.825 -4.699 1.00 97.06 83 THR A CA 1
ATOM 682 C C . THR A 1 83 ? -13.096 -4.878 -3.410 1.00 97.06 83 THR A C 1
ATOM 684 O O . THR A 1 83 ? -12.545 -5.926 -3.070 1.00 97.06 83 THR A O 1
ATOM 687 N N . ASN A 1 84 ? -13.038 -3.780 -2.652 1.00 97.00 84 ASN A N 1
ATOM 688 C CA . ASN A 1 84 ? -12.530 -3.821 -1.284 1.00 97.00 84 ASN A CA 1
ATOM 689 C C . ASN A 1 84 ? -13.429 -4.697 -0.402 1.00 97.00 84 ASN A C 1
ATOM 691 O O . ASN A 1 84 ? -14.655 -4.685 -0.518 1.00 97.00 84 ASN A O 1
ATOM 695 N N . HIS A 1 85 ? -12.825 -5.414 0.539 1.00 96.94 85 HIS A N 1
ATOM 696 C CA . HIS A 1 85 ? -13.576 -6.141 1.548 1.00 96.94 85 HIS A CA 1
ATOM 697 C C . HIS A 1 85 ? -14.433 -5.165 2.365 1.00 96.94 85 HIS A C 1
ATOM 699 O O . HIS A 1 85 ? -13.941 -4.137 2.828 1.00 96.94 85 HIS A O 1
ATOM 705 N N . VAL A 1 86 ? -15.691 -5.525 2.625 1.00 95.44 86 VAL A N 1
ATOM 706 C CA . VAL A 1 86 ? -16.668 -4.663 3.322 1.00 95.44 86 VAL A CA 1
ATOM 707 C C . VAL A 1 86 ? -16.194 -4.173 4.696 1.00 95.44 86 VAL A C 1
ATOM 709 O O . VAL A 1 86 ? -16.513 -3.066 5.106 1.00 95.44 86 VAL A O 1
ATOM 712 N N . LYS A 1 87 ? -15.385 -4.983 5.387 1.00 96.06 87 LYS A N 1
ATOM 713 C CA . LYS A 1 87 ? -14.775 -4.664 6.693 1.00 96.06 87 LYS A CA 1
ATOM 714 C C . LYS A 1 87 ? -13.325 -4.180 6.629 1.00 96.06 87 LYS A C 1
ATOM 716 O O . LYS A 1 87 ? -12.626 -4.242 7.634 1.00 96.06 87 LYS A O 1
ATOM 721 N N . TYR A 1 88 ? -12.822 -3.795 5.460 1.00 95.62 88 TYR A N 1
ATOM 722 C CA . TYR A 1 88 ? -11.405 -3.463 5.300 1.00 95.62 88 TYR A CA 1
ATOM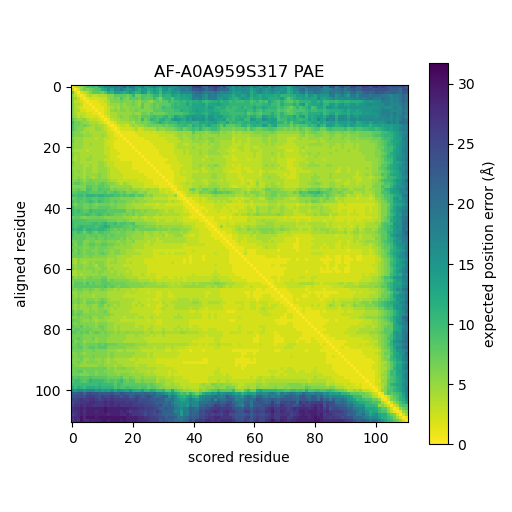 723 C C . TYR A 1 88 ? -10.952 -2.344 6.251 1.00 95.62 88 TYR A C 1
ATOM 725 O O . TYR A 1 88 ? -9.973 -2.514 6.975 1.00 95.62 88 TYR A O 1
ATOM 733 N N . GLU A 1 89 ? -11.688 -1.233 6.288 1.00 95.12 89 GLU A N 1
ATOM 734 C CA . GLU A 1 89 ? -11.331 -0.070 7.106 1.00 95.12 89 GLU A CA 1
ATOM 735 C C . GLU A 1 89 ? -11.466 -0.376 8.604 1.00 95.12 89 GLU A C 1
ATOM 737 O O . GLU A 1 89 ? -10.529 -0.126 9.351 1.00 95.12 89 GLU A O 1
ATOM 742 N N . GLU A 1 90 ? -12.559 -1.022 9.025 1.00 95.69 90 GLU A N 1
ATOM 743 C CA . GLU A 1 90 ? -12.758 -1.503 10.405 1.00 95.69 90 GLU A CA 1
ATOM 744 C C . GLU A 1 90 ? -11.601 -2.411 10.854 1.00 95.69 90 GLU A C 1
ATOM 746 O O . GLU A 1 90 ? -10.970 -2.164 11.879 1.0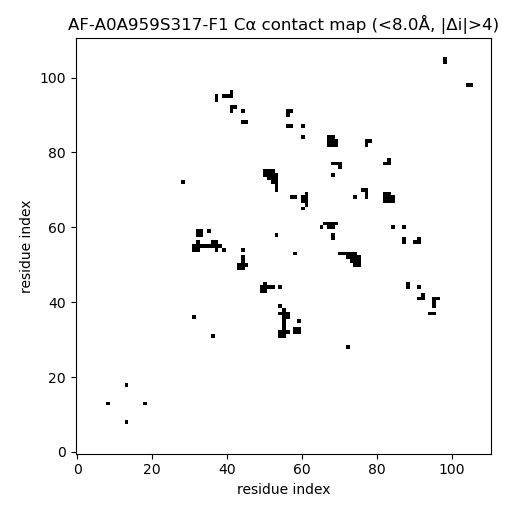0 95.69 90 GLU A O 1
ATOM 751 N N . THR A 1 91 ? -11.251 -3.410 10.036 1.00 95.06 91 THR A N 1
ATOM 752 C CA . THR A 1 91 ? -10.165 -4.356 10.344 1.00 95.06 91 THR A CA 1
ATOM 753 C C . THR A 1 91 ? -8.820 -3.638 10.460 1.00 95.06 91 THR A C 1
ATOM 755 O O . THR A 1 91 ? -8.012 -3.973 11.325 1.00 95.06 91 THR A O 1
ATOM 758 N N . PHE A 1 92 ? -8.553 -2.656 9.595 1.00 95.56 92 PHE A N 1
ATOM 759 C CA . PHE A 1 92 ? -7.329 -1.860 9.665 1.00 95.56 92 PHE A CA 1
ATOM 760 C C . PHE A 1 92 ? -7.245 -1.080 10.983 1.00 95.56 92 PHE A C 1
ATOM 762 O O . PHE A 1 92 ? -6.219 -1.130 11.665 1.00 95.56 92 PHE A O 1
ATOM 769 N N . GLU A 1 93 ? -8.332 -0.417 11.377 1.00 95.00 93 GLU A N 1
ATOM 770 C CA . GLU A 1 93 ? -8.397 0.345 12.625 1.00 95.00 93 GLU A CA 1
ATOM 771 C C . GLU A 1 93 ? -8.208 -0.562 13.853 1.00 95.00 93 GLU A C 1
ATOM 773 O O . GLU A 1 93 ? -7.390 -0.246 14.718 1.00 95.00 93 GLU A O 1
ATOM 778 N N . GLU A 1 94 ? -8.851 -1.735 13.886 1.00 93.81 94 GLU A N 1
ATOM 779 C CA . GLU A 1 94 ? -8.664 -2.738 14.947 1.00 93.81 94 GLU A CA 1
ATOM 780 C C . GLU A 1 94 ? -7.206 -3.215 15.056 1.00 93.81 94 GLU A C 1
ATOM 782 O O . GLU A 1 94 ? -6.668 -3.391 16.155 1.00 93.81 94 GLU A O 1
ATOM 787 N N . VAL A 1 95 ? -6.533 -3.437 13.920 1.00 92.94 95 VAL A N 1
ATOM 788 C CA . VAL A 1 95 ? -5.117 -3.835 13.894 1.00 92.94 95 VAL A CA 1
ATOM 789 C C . VAL A 1 95 ? -4.236 -2.713 14.450 1.00 92.94 95 VAL A C 1
ATOM 791 O O . VAL A 1 95 ? -3.342 -2.984 15.261 1.00 92.94 95 VAL A O 1
ATOM 794 N N . CYS A 1 96 ? -4.493 -1.462 14.059 1.00 92.88 96 CYS A N 1
ATOM 795 C CA . CYS A 1 96 ? -3.780 -0.297 14.579 1.00 92.88 96 CYS A CA 1
ATOM 796 C C . CYS A 1 96 ? -3.999 -0.107 16.089 1.00 92.88 96 CYS A C 1
ATOM 798 O O . CYS A 1 96 ? -3.038 0.176 16.809 1.00 92.88 96 CYS A O 1
ATOM 800 N N . GLU A 1 97 ? -5.226 -0.290 16.580 1.00 92.19 97 GLU A N 1
ATOM 801 C CA . GLU A 1 97 ? -5.560 -0.213 18.007 1.00 92.19 97 GLU A CA 1
ATOM 802 C C . GLU A 1 97 ? -4.880 -1.319 18.808 1.00 92.19 97 GLU A C 1
ATOM 804 O O . GLU A 1 97 ? -4.240 -1.044 19.827 1.00 92.19 97 GLU A O 1
ATOM 809 N N . ARG A 1 98 ? -4.915 -2.560 18.307 1.00 89.81 98 ARG A N 1
ATOM 810 C CA . ARG A 1 98 ? -4.217 -3.684 18.937 1.00 89.81 98 ARG A CA 1
ATOM 811 C C . ARG A 1 98 ? -2.720 -3.404 19.063 1.00 89.81 98 ARG A C 1
ATOM 813 O O . ARG A 1 98 ? -2.160 -3.614 20.139 1.00 89.81 98 ARG A O 1
ATOM 820 N N . ARG A 1 99 ? -2.087 -2.871 18.010 1.00 87.50 99 ARG A N 1
ATOM 821 C CA . ARG A 1 99 ? -0.674 -2.453 18.038 1.00 87.50 99 ARG A CA 1
ATOM 822 C C . ARG A 1 99 ? -0.410 -1.375 19.093 1.00 87.50 99 ARG A C 1
ATOM 824 O O . ARG A 1 99 ? 0.611 -1.439 19.769 1.00 87.50 99 ARG A O 1
ATOM 831 N N . ALA A 1 100 ? -1.303 -0.396 19.232 1.00 85.62 100 ALA A N 1
ATOM 832 C CA . ALA A 1 100 ? -1.163 0.664 20.230 1.00 85.62 100 ALA A CA 1
ATOM 833 C C . ALA A 1 100 ? -1.329 0.144 21.672 1.00 85.62 100 ALA A C 1
ATOM 835 O O . ALA A 1 100 ? -0.646 0.620 22.575 1.00 85.62 100 ALA A O 1
ATOM 836 N N . SER A 1 101 ? -2.212 -0.839 21.878 1.00 83.06 101 SER A N 1
ATOM 837 C CA . SER A 1 101 ? -2.516 -1.413 23.197 1.00 83.06 101 SER A CA 1
ATOM 838 C C . SER A 1 101 ? -1.468 -2.406 23.723 1.00 83.06 101 SER A C 1
ATOM 840 O O . SER A 1 101 ? -1.337 -2.557 24.935 1.00 83.06 101 SER A O 1
ATOM 842 N N . ASP A 1 102 ? -0.703 -3.061 22.840 1.00 73.88 102 ASP A N 1
ATOM 843 C CA . ASP A 1 102 ? 0.316 -4.057 23.208 1.00 73.88 102 ASP A CA 1
ATOM 844 C C . ASP A 1 102 ? 1.693 -3.715 22.601 1.00 73.88 102 ASP A C 1
ATOM 846 O O . ASP A 1 102 ? 2.151 -4.359 21.647 1.00 73.88 102 ASP A O 1
ATOM 850 N N . PRO A 1 103 ? 2.401 -2.709 23.154 1.00 62.19 103 PRO A N 1
ATOM 851 C CA . PRO A 1 103 ? 3.716 -2.305 22.660 1.00 62.19 103 PRO A CA 1
ATOM 852 C C . PRO A 1 103 ? 4.791 -3.399 22.804 1.00 62.19 103 PRO A C 1
ATOM 854 O O . PRO A 1 103 ? 5.835 -3.299 22.164 1.00 62.19 103 PRO A O 1
ATOM 857 N N . LYS A 1 104 ? 4.556 -4.464 23.592 1.00 57.91 104 LYS A N 1
ATOM 858 C CA . LYS A 1 104 ? 5.508 -5.577 23.773 1.00 57.91 104 LYS A CA 1
ATOM 859 C C . LYS A 1 104 ? 5.479 -6.600 22.627 1.00 57.91 104 LYS A C 1
ATOM 861 O O . LYS A 1 104 ? 6.464 -7.307 22.445 1.00 57.91 104 LYS A O 1
ATOM 866 N N . LYS A 1 105 ? 4.404 -6.666 21.827 1.00 52.53 105 LYS A N 1
ATOM 867 C CA . LYS A 1 105 ? 4.328 -7.480 20.589 1.00 52.53 105 LYS A CA 1
ATOM 868 C C . LYS A 1 105 ? 4.737 -6.731 19.319 1.00 52.53 105 LYS A C 1
ATOM 870 O O . LYS A 1 105 ? 4.761 -7.329 18.245 1.00 52.53 105 LYS A O 1
ATOM 875 N N . ALA A 1 106 ? 5.049 -5.439 19.429 1.00 53.84 106 ALA A N 1
ATOM 876 C CA . ALA A 1 106 ? 5.565 -4.633 18.324 1.00 53.84 106 ALA A CA 1
ATOM 877 C C . ALA A 1 106 ? 7.043 -4.936 18.003 1.00 53.84 106 ALA A C 1
ATOM 879 O O . ALA A 1 106 ? 7.569 -4.452 17.003 1.00 53.84 106 ALA A O 1
ATOM 880 N N . THR A 1 107 ? 7.720 -5.731 18.838 1.00 45.62 107 THR A N 1
ATOM 881 C CA . THR A 1 107 ? 9.061 -6.250 18.562 1.00 45.62 107 THR A CA 1
ATOM 8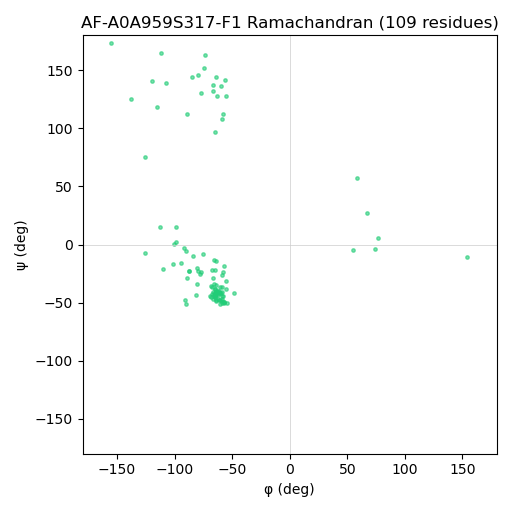82 C C . THR A 1 107 ? 8.949 -7.402 17.557 1.00 45.62 107 THR A C 1
ATOM 884 O O . THR A 1 107 ? 8.118 -8.289 17.772 1.00 45.62 107 THR A O 1
ATOM 887 N N . PRO A 1 108 ? 9.743 -7.413 16.468 1.00 48.62 108 PRO A N 1
ATOM 888 C CA . PRO A 1 108 ? 9.685 -8.489 15.488 1.00 48.62 108 PRO A CA 1
ATOM 889 C C . PRO A 1 108 ? 9.910 -9.822 16.204 1.00 48.62 108 PRO A C 1
ATOM 891 O O . PRO A 1 108 ? 10.892 -9.960 16.935 1.00 48.62 108 PRO A O 1
ATOM 894 N N . GLN A 1 109 ? 9.019 -10.796 16.006 1.00 45.34 109 GLN A N 1
ATOM 895 C CA . GLN A 1 109 ? 9.359 -12.184 16.306 1.00 45.34 109 GLN A CA 1
ATOM 896 C C . GLN A 1 109 ? 10.468 -12.573 15.330 1.00 45.34 109 GLN A C 1
ATOM 898 O O . GLN A 1 109 ? 10.216 -12.865 14.164 1.00 45.34 109 GLN A O 1
ATOM 903 N N . THR A 1 110 ? 11.709 -12.474 15.797 1.00 40.59 110 THR A N 1
ATOM 904 C CA . THR A 1 110 ? 12.880 -13.047 15.144 1.00 40.59 110 THR A CA 1
ATOM 905 C C . THR A 1 110 ? 12.647 -14.548 15.012 1.00 40.59 110 THR A C 1
ATOM 907 O O . THR A 1 110 ? 12.555 -15.237 16.031 1.00 40.59 110 THR A O 1
ATOM 910 N N . ALA A 1 111 ? 12.491 -15.014 13.774 1.00 35.53 111 ALA A N 1
ATOM 911 C CA . ALA A 1 111 ? 12.699 -16.409 13.409 1.00 35.53 111 ALA A CA 1
ATOM 912 C C . ALA A 1 111 ? 14.200 -16.666 13.237 1.00 35.53 111 ALA A C 1
ATOM 914 O O . ALA A 1 111 ? 14.891 -15.738 12.751 1.00 35.53 111 ALA A O 1
#

pLDDT: mean 86.55, std 13.28, range [35.53, 97.06]

Sequence (111 aa):
QGAYFPIVALLIPAHPIAVLTWVLYQFTLNVLGHLGYEILPKGFTTSKLTFWHNTGTHHNMHHKYFSCNYSLYFNVWDRLMGTNHVKYEETFEEVCERRASDPKKATPQTA

Secondary structure (DSSP, 8-state):
--TTHHHHHHHS---HHHHHHHHHHHHHHHHHHHSSS--SPTTTTTSTTTTTB--HHHHHHHHHHSSS---SSBTHHHHHHT-S-TTHHHHHHHHHHHHHH-TTS-S----